Protein AF-A0A6F9XUT4-F1 (afdb_monomer_lite)

Radius of gyration: 24.62 Å; chains: 1; bounding box: 80×34×61 Å

Sequence (141 aa):
MFILSVEWGSVADWVSGVATFISAIVAYMISIRKPKVNLLTGLDYRKNEKYILTITNETYRYVDLIVSDMKNVEIKDFNGIIRLEPISDRLYKVELELDFCGNNKAKVIFFDPISERKIKIRFKRKNNNWVIGEKLVSKFL

Secondary structure (DSSP, 8-state):
-------HHHHHHHHHHHHHHHHHHHHHHHHH-PPP--EEEEEEEETTTEEEEEEEE-SSS-EEEEEEEEESEEETT--SEEEEPPP-SS--EEEEEEEE-SSSEEEEEEEETTTTEEEEEEEEEETTEEEEEEEEEEE--

pLDDT: mean 81.13, std 13.49, range [38.62, 94.0]

Foldseek 3Di:
DDPPPPVVVVVVVVVVVVVVVVVVVVVVVVVPDQDDWDKDWFWDQDPVRWIKIKIWTAAQAKWKWFWDDWDQKDWPPDPGIDIHGYDDVDTDIDITTMDGHDDFKIWIWIAGPRRRKIWIWIWTADPNDIGTDDIDIDHDD

Structure (mmCIF, N/CA/C/O backbone):
data_AF-A0A6F9XUT4-F1
#
_entry.id   AF-A0A6F9XUT4-F1
#
loop_
_atom_site.group_PDB
_atom_site.id
_atom_site.type_symbol
_atom_site.label_atom_id
_atom_site.label_alt_id
_atom_site.label_comp_id
_atom_site.label_asym_id
_atom_site.label_entity_id
_atom_site.label_seq_id
_atom_site.pdbx_PDB_ins_code
_atom_site.Cartn_x
_atom_site.Cartn_y
_atom_site.Cartn_z
_atom_site.occupancy
_atom_site.B_iso_or_equiv
_atom_site.auth_seq_id
_atom_site.auth_comp_id
_atom_site.auth_asym_id
_atom_site.auth_atom_id
_atom_site.pdbx_PDB_model_num
ATOM 1 N N . MET A 1 1 ? 63.469 -0.300 -37.640 1.00 39.09 1 MET A N 1
ATOM 2 C CA . MET A 1 1 ? 62.403 0.484 -36.982 1.00 39.09 1 MET A CA 1
ATOM 3 C C . MET A 1 1 ? 61.094 -0.239 -37.252 1.00 39.09 1 MET A C 1
ATOM 5 O O . MET A 1 1 ? 60.609 -0.179 -38.371 1.00 39.09 1 MET A O 1
ATOM 9 N N . PHE A 1 2 ? 60.601 -1.030 -36.297 1.00 38.62 2 PHE A N 1
ATOM 10 C CA . PHE A 1 2 ? 59.322 -1.726 -36.450 1.00 38.62 2 PHE A CA 1
ATOM 11 C C . PHE A 1 2 ? 58.209 -0.742 -36.100 1.00 38.62 2 PHE A C 1
ATOM 13 O O . PHE A 1 2 ? 58.027 -0.401 -34.934 1.00 38.62 2 PHE A O 1
ATOM 20 N N . ILE A 1 3 ? 57.501 -0.246 -37.113 1.00 48.25 3 ILE A N 1
ATOM 21 C CA . ILE A 1 3 ? 56.205 0.392 -36.896 1.00 48.25 3 ILE A CA 1
ATOM 22 C C . ILE A 1 3 ? 55.257 -0.765 -36.584 1.00 48.25 3 ILE A C 1
ATOM 24 O O . ILE A 1 3 ? 54.888 -1.530 -37.471 1.00 48.25 3 ILE A O 1
ATOM 28 N N . LEU A 1 4 ? 54.945 -0.950 -35.302 1.00 47.19 4 LEU A N 1
ATOM 29 C CA . LEU A 1 4 ? 53.825 -1.780 -34.879 1.00 47.19 4 LEU A CA 1
ATOM 30 C C . LEU A 1 4 ? 52.560 -1.095 -35.398 1.00 47.19 4 LEU A C 1
ATOM 32 O O . LEU A 1 4 ? 52.035 -0.178 -34.768 1.00 47.19 4 LEU A O 1
ATOM 36 N N . SER A 1 5 ? 52.109 -1.508 -36.578 1.00 52.38 5 SER A N 1
ATOM 37 C CA . SER A 1 5 ? 50.778 -1.214 -37.092 1.00 52.38 5 SER A CA 1
ATOM 38 C C . SER A 1 5 ? 49.772 -1.921 -36.191 1.00 52.38 5 SER A C 1
ATOM 40 O O . SER A 1 5 ? 49.306 -3.012 -36.500 1.00 52.38 5 SER A O 1
ATOM 42 N N . VAL A 1 6 ? 49.487 -1.342 -35.024 1.00 57.31 6 VAL A N 1
ATOM 43 C CA . VAL A 1 6 ? 48.314 -1.737 -34.252 1.00 57.31 6 VAL A CA 1
ATOM 44 C C . VAL A 1 6 ? 47.132 -1.442 -35.163 1.00 57.31 6 VAL A C 1
ATOM 46 O O . VAL A 1 6 ? 46.878 -0.283 -35.495 1.00 57.31 6 VAL A O 1
ATOM 49 N N . GLU A 1 7 ? 46.472 -2.491 -35.646 1.00 55.19 7 GLU A N 1
ATOM 50 C CA . GLU A 1 7 ? 45.255 -2.376 -36.435 1.00 55.19 7 GLU A CA 1
ATOM 51 C C . GLU A 1 7 ? 44.194 -1.736 -35.541 1.00 55.19 7 GLU A C 1
ATOM 53 O O . GLU A 1 7 ? 43.494 -2.402 -34.781 1.00 55.19 7 GLU A O 1
ATOM 58 N N . TRP A 1 8 ? 44.103 -0.408 -35.594 1.00 54.44 8 TRP A N 1
ATOM 59 C CA . TRP A 1 8 ? 43.132 0.370 -34.829 1.00 54.44 8 TRP A CA 1
ATOM 60 C C . TRP A 1 8 ? 41.691 -0.098 -35.087 1.00 54.44 8 TRP A C 1
ATOM 62 O O . TRP A 1 8 ? 40.847 0.065 -34.212 1.00 54.44 8 TRP A O 1
ATOM 72 N N . GLY A 1 9 ? 41.431 -0.748 -36.230 1.00 57.22 9 GLY A N 1
ATOM 73 C CA . GLY A 1 9 ? 40.187 -1.472 -36.509 1.00 57.22 9 GLY A CA 1
ATOM 74 C C . GLY A 1 9 ? 39.950 -2.658 -35.567 1.00 57.22 9 GLY A C 1
ATOM 75 O O . GLY A 1 9 ? 38.892 -2.736 -34.959 1.00 57.22 9 GLY A O 1
ATOM 76 N N . SER A 1 10 ? 40.959 -3.505 -35.326 1.00 57.09 10 SER A N 1
ATOM 77 C CA . SER A 1 10 ? 40.859 -4.610 -34.360 1.00 57.09 10 SER A CA 1
ATOM 78 C C . SER A 1 10 ? 40.676 -4.113 -32.923 1.00 57.09 10 SER A C 1
ATOM 80 O O . SER A 1 10 ? 39.966 -4.748 -32.144 1.00 57.09 10 SER A O 1
ATOM 82 N N . VAL A 1 11 ? 41.291 -2.984 -32.552 1.00 61.44 11 VAL A N 1
ATOM 83 C CA . VAL A 1 11 ? 41.084 -2.363 -31.231 1.00 61.44 11 VAL A CA 1
ATOM 84 C C . VAL A 1 11 ? 39.667 -1.792 -31.120 1.00 61.44 11 VAL A C 1
ATOM 86 O O . VAL A 1 11 ? 39.009 -1.980 -30.098 1.00 61.44 11 VAL A O 1
ATOM 89 N N . ALA A 1 12 ? 39.165 -1.144 -32.174 1.00 62.81 12 ALA A N 1
ATOM 90 C CA . ALA A 1 12 ? 37.807 -0.609 -32.221 1.00 62.81 12 ALA A CA 1
ATOM 91 C C . ALA A 1 12 ? 36.738 -1.715 -32.159 1.00 62.81 12 ALA A C 1
ATOM 93 O O . ALA A 1 12 ? 35.758 -1.565 -31.429 1.00 62.81 12 ALA A O 1
ATOM 94 N N . ASP A 1 13 ? 36.951 -2.843 -32.837 1.00 57.06 13 ASP A N 1
ATOM 95 C CA . ASP A 1 13 ? 36.038 -3.990 -32.817 1.00 57.06 13 ASP A CA 1
ATOM 96 C C . ASP A 1 13 ? 35.971 -4.651 -31.434 1.00 57.06 13 ASP A C 1
ATOM 98 O O . ASP A 1 13 ? 34.895 -5.039 -30.975 1.00 57.06 13 ASP A O 1
ATOM 102 N N . TRP A 1 14 ? 37.094 -4.710 -30.712 1.00 63.94 14 TRP A N 1
ATOM 103 C CA . TRP A 1 14 ? 37.122 -5.224 -29.340 1.00 63.94 14 TRP A CA 1
ATOM 104 C C . TRP A 1 14 ? 36.434 -4.270 -28.358 1.00 63.94 14 TRP A C 1
ATOM 106 O O . TRP A 1 14 ? 35.660 -4.713 -27.509 1.00 63.94 14 TRP A O 1
ATOM 116 N N . VAL A 1 15 ? 36.645 -2.956 -28.495 1.00 67.56 15 VAL A N 1
ATOM 117 C CA . VAL A 1 15 ? 35.961 -1.942 -27.672 1.00 67.56 15 VAL A CA 1
ATOM 118 C C . VAL A 1 15 ? 34.452 -1.932 -27.953 1.00 67.56 15 VAL A C 1
ATOM 120 O O . VAL A 1 15 ? 33.655 -1.872 -27.015 1.00 67.56 15 VAL A O 1
ATOM 123 N N . SER A 1 16 ? 34.046 -2.068 -29.218 1.00 69.12 16 SER A N 1
ATOM 124 C CA . SER A 1 16 ? 32.643 -2.161 -29.643 1.00 69.12 16 SER A CA 1
ATOM 125 C C . SER A 1 16 ? 31.966 -3.443 -29.142 1.00 69.12 16 SER A C 1
ATOM 127 O O . SER A 1 16 ? 30.849 -3.400 -28.615 1.00 69.12 16 SER A O 1
ATOM 129 N N . GLY A 1 17 ? 32.661 -4.583 -29.216 1.00 69.69 17 GLY A N 1
ATOM 130 C CA . GLY A 1 17 ? 32.180 -5.864 -28.697 1.00 69.69 17 GLY A CA 1
ATOM 131 C C . GLY A 1 17 ? 31.969 -5.845 -27.180 1.00 69.69 17 GLY A C 1
ATOM 132 O O . GLY A 1 17 ? 30.920 -6.272 -26.696 1.00 69.69 17 GLY A O 1
ATOM 133 N N . VAL A 1 18 ? 32.915 -5.273 -26.425 1.00 77.69 18 VAL A N 1
ATOM 134 C CA . VAL A 1 18 ? 32.798 -5.104 -24.966 1.00 77.69 18 VAL A CA 1
ATOM 135 C C . VAL A 1 18 ? 31.673 -4.133 -24.607 1.00 77.69 18 VAL A C 1
ATOM 137 O O . VAL A 1 18 ? 30.881 -4.430 -23.713 1.00 77.69 18 VAL A O 1
ATOM 140 N N . ALA A 1 19 ? 31.549 -3.007 -25.315 1.00 74.94 19 ALA A N 1
ATOM 141 C CA . ALA A 1 19 ? 30.463 -2.055 -25.093 1.00 74.94 19 ALA A CA 1
ATOM 142 C C . ALA A 1 19 ? 29.091 -2.701 -25.337 1.00 74.94 19 ALA A C 1
ATOM 144 O O . ALA A 1 19 ? 28.209 -2.604 -24.487 1.00 74.94 19 ALA A O 1
ATOM 145 N N . THR A 1 20 ? 28.937 -3.437 -26.439 1.00 80.12 20 THR A N 1
ATOM 146 C CA . THR A 1 20 ? 27.698 -4.152 -26.782 1.00 80.12 20 THR A CA 1
ATOM 147 C C . THR A 1 20 ? 27.357 -5.214 -25.737 1.00 80.12 20 THR A C 1
ATOM 149 O O . THR A 1 20 ? 26.208 -5.316 -25.306 1.00 80.12 20 THR A O 1
ATOM 152 N N . PHE A 1 21 ? 28.353 -5.968 -25.268 1.00 80.62 21 PHE A N 1
ATOM 153 C CA . PHE A 1 21 ? 28.179 -6.966 -24.215 1.00 80.62 21 PHE A CA 1
ATOM 154 C C . PHE A 1 21 ? 27.752 -6.335 -22.880 1.00 80.62 21 PHE A C 1
ATOM 156 O O . PHE A 1 21 ? 26.801 -6.801 -22.251 1.00 80.62 21 PHE A O 1
ATOM 163 N N . ILE A 1 22 ? 28.387 -5.233 -22.469 1.00 83.31 22 ILE A N 1
ATOM 164 C CA . ILE A 1 22 ? 28.005 -4.493 -21.257 1.00 83.31 22 ILE A CA 1
ATOM 165 C C . ILE A 1 22 ? 26.595 -3.917 -21.406 1.00 83.31 22 ILE A C 1
ATOM 167 O O . ILE A 1 22 ? 25.785 -4.055 -20.491 1.00 83.31 22 ILE A O 1
ATOM 171 N N . SER A 1 23 ? 26.262 -3.320 -22.551 1.00 77.94 23 SER A N 1
ATOM 172 C CA . SER A 1 23 ? 24.918 -2.808 -22.829 1.00 77.94 23 SER A CA 1
ATOM 173 C C . SER A 1 23 ? 23.864 -3.912 -22.772 1.00 77.94 23 SER A C 1
ATOM 175 O O . SER A 1 23 ? 22.801 -3.694 -22.194 1.00 77.94 23 SER A O 1
ATOM 177 N N . ALA A 1 24 ? 24.163 -5.107 -23.289 1.00 82.25 24 ALA A N 1
ATOM 178 C CA . ALA A 1 24 ? 23.279 -6.264 -23.195 1.00 82.25 24 ALA A CA 1
ATOM 179 C C . ALA A 1 24 ? 23.089 -6.726 -21.740 1.00 82.25 24 ALA A C 1
ATOM 181 O O . ALA A 1 24 ? 21.958 -6.969 -21.321 1.00 82.25 24 ALA A O 1
ATOM 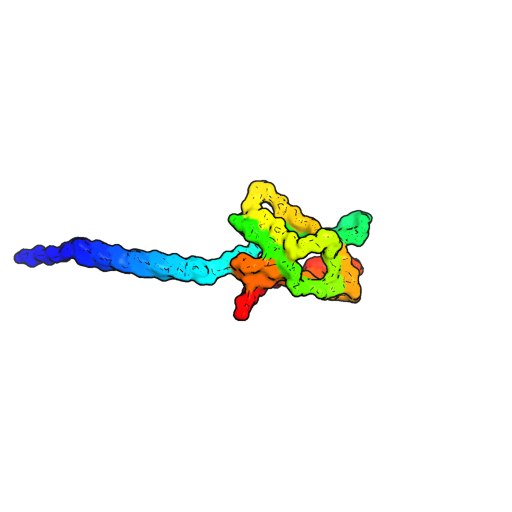182 N N . ILE A 1 25 ? 24.161 -6.773 -20.939 1.00 81.81 25 ILE A N 1
ATOM 183 C CA . ILE A 1 25 ? 24.075 -7.096 -19.505 1.00 81.81 25 ILE A CA 1
ATOM 184 C C . ILE A 1 25 ? 23.246 -6.051 -18.759 1.00 81.81 25 ILE A C 1
ATOM 186 O O . ILE A 1 25 ? 2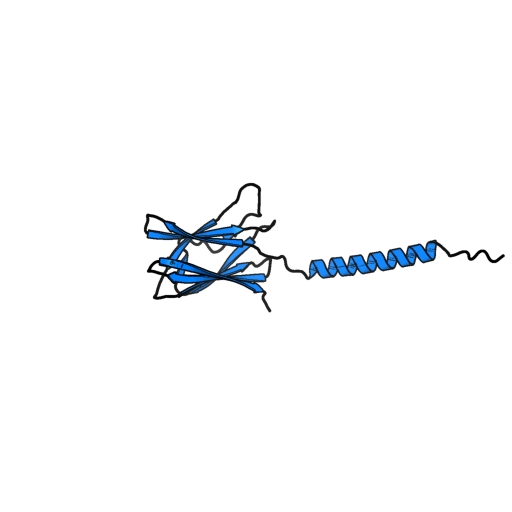2.375 -6.409 -17.970 1.00 81.81 25 ILE A O 1
ATOM 190 N N . VAL A 1 26 ? 23.484 -4.762 -19.001 1.00 79.81 26 VAL A N 1
ATOM 191 C CA . VAL A 1 26 ? 22.742 -3.673 -18.356 1.00 79.81 26 VAL A CA 1
ATOM 192 C C . VAL A 1 26 ? 21.267 -3.725 -18.753 1.00 79.81 26 VAL A C 1
ATOM 194 O O . VAL A 1 26 ? 20.406 -3.642 -17.879 1.00 79.81 26 VAL A O 1
ATOM 197 N N . ALA A 1 27 ? 20.957 -3.940 -20.034 1.00 78.00 27 ALA A N 1
ATOM 198 C CA . ALA A 1 27 ? 19.588 -4.105 -20.514 1.00 78.00 27 ALA A CA 1
ATOM 199 C C . ALA A 1 27 ? 18.896 -5.311 -19.858 1.00 78.00 27 ALA A C 1
ATOM 201 O O . ALA A 1 27 ? 17.770 -5.185 -19.377 1.00 78.00 27 ALA A O 1
ATOM 202 N N . TYR A 1 28 ? 19.593 -6.444 -19.750 1.00 78.19 28 TYR A N 1
ATOM 203 C CA . TYR A 1 28 ? 19.101 -7.650 -19.081 1.00 78.19 28 TYR A CA 1
ATOM 204 C C . TYR A 1 28 ? 18.886 -7.445 -17.571 1.00 78.19 28 TYR A C 1
ATOM 206 O O . TYR A 1 28 ? 17.877 -7.851 -16.993 1.00 78.19 28 TYR A O 1
ATOM 214 N N . MET A 1 29 ? 19.804 -6.749 -16.901 1.00 74.94 29 MET A N 1
ATOM 215 C CA . MET A 1 29 ? 19.649 -6.393 -15.490 1.00 74.94 29 MET A CA 1
ATOM 216 C C . MET A 1 29 ? 18.461 -5.454 -15.267 1.00 74.94 29 MET A C 1
ATOM 218 O O . MET A 1 29 ? 17.745 -5.595 -14.273 1.00 74.94 29 MET A O 1
ATOM 222 N N . ILE A 1 30 ? 18.234 -4.507 -16.179 1.00 75.12 30 ILE A N 1
ATOM 223 C CA . ILE A 1 30 ? 17.081 -3.605 -16.136 1.00 75.12 30 ILE A CA 1
ATOM 224 C C . ILE A 1 30 ? 15.784 -4.385 -16.381 1.00 75.12 30 ILE A C 1
ATOM 226 O O . ILE A 1 30 ? 14.823 -4.166 -15.647 1.00 75.12 30 ILE A O 1
ATOM 230 N N . SER A 1 31 ? 15.757 -5.332 -17.325 1.00 70.00 31 SER A N 1
ATOM 231 C CA . SER A 1 31 ? 14.549 -6.109 -17.637 1.00 70.00 31 SER A CA 1
ATOM 232 C C . SER A 1 31 ? 14.103 -7.018 -16.488 1.00 70.00 31 SER A C 1
ATOM 234 O O . SER A 1 31 ? 12.909 -7.241 -16.307 1.00 70.00 31 SER A O 1
ATOM 236 N N . ILE A 1 32 ? 15.036 -7.514 -15.670 1.00 75.00 32 ILE A N 1
ATOM 237 C CA . ILE A 1 32 ? 14.721 -8.341 -14.491 1.00 75.00 32 ILE A CA 1
ATOM 238 C C . ILE A 1 32 ? 14.351 -7.479 -13.275 1.00 75.00 32 ILE A C 1
ATOM 240 O O . ILE A 1 32 ? 13.647 -7.920 -12.357 1.00 75.00 32 ILE A O 1
ATOM 244 N N . ARG A 1 33 ? 14.816 -6.226 -13.227 1.00 75.94 33 ARG A N 1
ATOM 245 C CA . ARG A 1 33 ? 14.635 -5.366 -12.059 1.00 75.94 33 ARG A CA 1
ATOM 246 C C . ARG A 1 33 ? 13.200 -4.852 -11.972 1.00 75.94 33 ARG A C 1
ATOM 248 O O . ARG A 1 33 ? 12.844 -3.827 -12.541 1.00 75.94 33 ARG A O 1
ATOM 255 N N . LYS A 1 34 ? 12.402 -5.512 -11.130 1.00 76.31 34 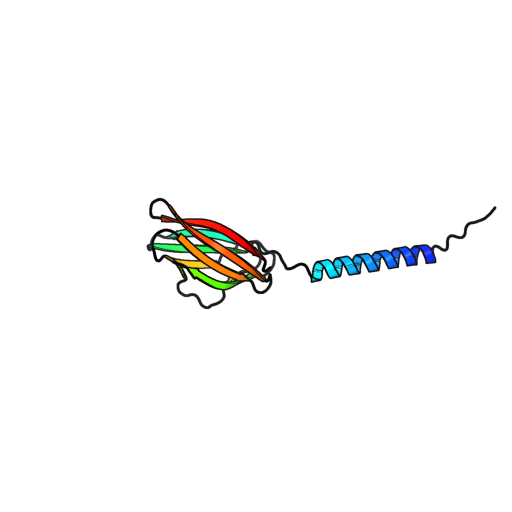LYS A N 1
ATOM 256 C CA . LYS A 1 34 ? 11.054 -5.049 -10.777 1.00 76.31 34 LYS A CA 1
ATOM 257 C C . LYS A 1 34 ? 11.078 -3.611 -10.234 1.00 76.31 34 LYS A C 1
ATOM 259 O O . LYS A 1 34 ? 11.938 -3.285 -9.395 1.00 76.31 34 LYS A O 1
ATOM 264 N N . PRO A 1 35 ? 10.127 -2.757 -10.649 1.00 79.06 35 PRO A N 1
ATOM 265 C CA . PRO A 1 35 ? 10.095 -1.365 -10.234 1.00 79.06 35 PRO A CA 1
ATOM 266 C C . PRO A 1 35 ? 9.912 -1.259 -8.717 1.00 79.06 35 PRO A C 1
ATOM 268 O O . PRO A 1 35 ? 9.174 -2.023 -8.087 1.00 79.06 35 PRO A O 1
ATOM 271 N N . LYS A 1 36 ? 10.609 -0.305 -8.096 1.00 81.75 36 LYS A N 1
ATOM 272 C CA . LYS A 1 36 ? 10.402 -0.004 -6.675 1.00 81.75 36 LYS A CA 1
ATOM 273 C C . LYS A 1 36 ? 9.043 0.687 -6.498 1.00 81.75 36 LYS A C 1
ATOM 275 O O . LYS A 1 36 ? 8.602 1.425 -7.373 1.00 81.75 36 LYS A O 1
ATOM 280 N N . VAL A 1 37 ? 8.402 0.433 -5.360 1.00 84.62 37 VAL A N 1
ATOM 281 C CA . VAL A 1 37 ? 7.210 1.158 -4.901 1.00 84.62 37 VAL A CA 1
ATOM 282 C C . VAL A 1 37 ? 7.592 1.931 -3.658 1.00 84.62 37 VAL A C 1
ATOM 284 O O . VAL A 1 37 ? 8.132 1.340 -2.719 1.00 84.62 37 VAL A O 1
ATOM 287 N N . ASN A 1 38 ? 7.293 3.223 -3.654 1.00 85.25 38 ASN A N 1
ATOM 288 C CA . ASN A 1 38 ? 7.398 4.073 -2.486 1.00 85.25 38 ASN A CA 1
ATOM 289 C C . ASN A 1 38 ? 6.071 4.806 -2.277 1.00 85.25 38 ASN A C 1
ATOM 291 O O . ASN A 1 38 ? 5.526 5.371 -3.219 1.00 85.25 38 ASN A O 1
ATOM 295 N N . LEU A 1 39 ? 5.539 4.737 -1.059 1.00 87.38 39 LEU A N 1
ATOM 296 C CA . LEU A 1 39 ? 4.246 5.335 -0.718 1.00 87.38 39 LEU A CA 1
ATOM 297 C C . LEU A 1 39 ? 4.377 6.050 0.624 1.00 87.38 39 LEU A C 1
ATOM 299 O O . LEU A 1 39 ? 4.995 5.506 1.541 1.00 87.38 39 LEU A O 1
ATOM 303 N N . LEU A 1 40 ? 3.706 7.175 0.796 1.00 87.88 40 LEU A N 1
ATOM 304 C CA . LEU A 1 40 ? 3.450 7.727 2.120 1.00 87.88 40 LEU A CA 1
ATOM 305 C C . LEU A 1 40 ? 2.067 7.301 2.580 1.00 87.88 40 LEU A C 1
ATOM 307 O O . LEU A 1 40 ? 1.130 7.224 1.788 1.00 87.88 40 LEU A O 1
ATOM 311 N N . THR A 1 41 ? 1.953 6.986 3.864 1.00 89.94 41 THR A N 1
ATOM 312 C CA . THR A 1 41 ? 0.692 6.560 4.473 1.00 89.94 41 THR A CA 1
ATOM 313 C C . THR A 1 41 ? 0.485 7.314 5.773 1.00 89.94 41 THR A C 1
ATOM 315 O O . THR A 1 41 ? 1.356 7.265 6.641 1.00 89.94 41 THR A O 1
ATOM 318 N N . GLY A 1 42 ? -0.663 7.966 5.917 1.00 89.19 42 GLY A N 1
ATOM 319 C CA . GLY A 1 42 ? -1.086 8.652 7.136 1.00 89.19 42 GLY A CA 1
ATOM 320 C C . GLY A 1 42 ? -2.437 8.126 7.600 1.00 89.19 42 GLY A C 1
ATOM 321 O O . GLY A 1 42 ? -3.242 7.706 6.775 1.00 89.19 42 GLY A O 1
ATOM 322 N N . LEU A 1 43 ? -2.686 8.126 8.906 1.00 92.12 43 LEU A N 1
ATOM 323 C CA . LEU A 1 43 ? -3.998 7.818 9.469 1.00 92.12 43 LEU A CA 1
ATOM 324 C C . LEU A 1 43 ? -4.431 9.005 10.309 1.00 92.12 43 LEU A C 1
ATOM 326 O O . LEU A 1 43 ? -3.692 9.412 11.204 1.00 92.12 43 LEU A O 1
ATOM 330 N N . ASP A 1 44 ? -5.615 9.518 10.016 1.00 90.00 44 ASP A N 1
ATOM 331 C CA . ASP A 1 44 ? -6.196 10.651 10.719 1.00 90.00 44 ASP A CA 1
ATOM 332 C C . ASP A 1 44 ? -7.599 10.302 11.222 1.00 90.00 44 ASP A C 1
ATOM 334 O O . ASP A 1 44 ? -8.306 9.503 10.603 1.00 90.00 44 ASP A O 1
ATOM 338 N N . TYR A 1 45 ? -8.003 10.882 12.348 1.00 86.94 45 TYR A N 1
ATOM 339 C CA . TYR A 1 45 ? -9.337 10.702 12.918 1.00 86.94 45 TYR A CA 1
ATOM 340 C C . TYR A 1 45 ? -10.127 11.994 12.738 1.00 86.94 45 TYR A C 1
ATOM 342 O O . TYR A 1 45 ? -9.849 13.007 13.383 1.00 86.94 45 TYR A O 1
ATOM 350 N N . ARG A 1 46 ? -11.103 11.982 11.827 1.00 86.50 46 ARG A N 1
ATOM 351 C CA . ARG A 1 46 ? -11.900 13.173 11.508 1.00 86.50 46 ARG A CA 1
ATOM 352 C C . ARG A 1 46 ? -13.077 13.323 12.469 1.00 86.50 46 ARG A C 1
ATOM 354 O O . ARG A 1 46 ? -13.588 12.341 12.996 1.00 86.50 46 ARG A O 1
ATOM 361 N N . LYS A 1 47 ? -13.559 14.566 12.626 1.00 66.44 47 LYS A N 1
ATOM 362 C CA . LYS A 1 47 ? -14.655 14.968 13.540 1.00 66.44 47 LYS A CA 1
ATOM 363 C C . LYS A 1 47 ? -15.961 14.163 13.408 1.00 66.44 47 LYS A C 1
ATOM 365 O O . LYS A 1 47 ? -16.752 14.186 14.338 1.00 66.44 47 LYS A O 1
ATOM 370 N N . ASN A 1 48 ? -16.162 13.432 12.314 1.00 71.88 48 ASN A N 1
ATOM 371 C CA . ASN A 1 48 ? -17.329 12.568 12.092 1.00 71.88 48 ASN A CA 1
ATOM 372 C C . ASN A 1 48 ? -17.111 11.127 12.590 1.00 71.88 48 ASN A C 1
ATOM 374 O O . ASN A 1 48 ? -17.703 10.204 12.046 1.00 71.88 48 ASN A O 1
ATOM 378 N N . GLU A 1 49 ? -16.206 10.930 13.550 1.00 77.75 49 GLU A N 1
ATOM 379 C CA . GLU A 1 49 ? -15.833 9.625 14.119 1.00 77.75 49 GLU A CA 1
ATOM 380 C C . GLU A 1 49 ? -15.268 8.608 13.117 1.00 77.75 49 GLU A C 1
ATOM 382 O O . GLU A 1 49 ? -15.282 7.397 13.331 1.00 77.75 49 GLU A O 1
ATOM 387 N N . LYS A 1 50 ? -14.721 9.110 12.009 1.00 85.81 50 LYS A N 1
ATOM 388 C CA . LYS A 1 50 ? -14.214 8.294 10.906 1.00 85.81 50 LYS A CA 1
ATOM 389 C C . LYS A 1 50 ? -12.698 8.311 10.882 1.00 85.81 50 LYS A C 1
ATOM 391 O O . LYS A 1 50 ? -12.078 9.380 10.898 1.00 85.81 50 LYS A O 1
ATOM 396 N N . TYR A 1 51 ? -12.106 7.127 10.783 1.00 91.25 51 TYR A N 1
ATOM 397 C CA . TYR A 1 51 ? -10.683 6.987 10.518 1.00 91.25 51 TYR A CA 1
ATOM 398 C C . TYR A 1 51 ? -10.432 7.074 9.017 1.00 91.25 51 TYR A C 1
ATOM 400 O O . TYR A 1 51 ? -10.997 6.309 8.243 1.00 91.25 51 TYR A O 1
ATOM 408 N N . ILE A 1 52 ? -9.569 7.996 8.606 1.00 92.50 52 ILE A N 1
ATOM 409 C CA . ILE A 1 52 ? -9.199 8.199 7.209 1.00 92.50 52 ILE A CA 1
ATOM 410 C C . ILE A 1 52 ? -7.746 7.786 7.016 1.00 92.50 52 ILE A C 1
ATOM 412 O O . ILE A 1 52 ? -6.827 8.401 7.562 1.00 92.50 52 ILE A O 1
ATOM 416 N N . LEU A 1 53 ? -7.534 6.748 6.213 1.00 92.88 53 LEU A N 1
ATOM 417 C CA . LEU A 1 53 ? -6.221 6.371 5.716 1.00 92.88 53 LEU A CA 1
ATOM 418 C C . LEU A 1 53 ? -5.919 7.180 4.457 1.00 92.88 53 LEU A C 1
ATOM 420 O O . LEU A 1 53 ? -6.588 7.049 3.439 1.00 92.88 53 LEU A O 1
ATOM 424 N N . THR A 1 54 ? -4.880 7.998 4.524 1.00 91.75 54 THR A N 1
ATOM 425 C CA . THR A 1 54 ? -4.341 8.717 3.372 1.00 91.75 54 THR A CA 1
ATOM 426 C C . THR A 1 54 ? -3.187 7.922 2.785 1.00 91.75 54 THR A C 1
ATOM 428 O O . THR A 1 54 ? -2.275 7.539 3.521 1.00 91.75 54 THR A O 1
ATOM 431 N N . ILE A 1 55 ? -3.206 7.690 1.475 1.00 91.38 55 ILE A N 1
ATOM 432 C CA . ILE A 1 55 ? -2.119 7.043 0.739 1.00 91.38 55 ILE A CA 1
ATOM 433 C C . ILE A 1 55 ? -1.675 7.971 -0.389 1.00 91.38 55 ILE A C 1
ATOM 435 O O . ILE A 1 55 ? -2.483 8.398 -1.212 1.00 91.38 55 ILE A O 1
ATOM 439 N N . THR A 1 56 ? -0.376 8.242 -0.439 1.00 90.19 56 THR A N 1
ATOM 440 C CA . THR A 1 56 ? 0.260 9.066 -1.468 1.00 90.19 56 THR A CA 1
ATOM 441 C C . THR A 1 56 ? 1.339 8.251 -2.155 1.00 90.19 56 THR A C 1
ATOM 443 O O . THR A 1 56 ? 2.095 7.532 -1.499 1.00 90.19 56 THR A O 1
ATOM 446 N N . ASN A 1 57 ? 1.425 8.359 -3.474 1.00 90.31 57 ASN A N 1
ATOM 447 C CA . ASN A 1 57 ? 2.464 7.707 -4.253 1.00 90.31 57 ASN A CA 1
ATOM 448 C C . ASN A 1 57 ? 3.664 8.638 -4.448 1.00 90.31 57 ASN A C 1
ATOM 450 O O . ASN A 1 57 ? 3.524 9.749 -4.943 1.00 90.31 57 ASN A O 1
ATOM 454 N N . GLU A 1 58 ? 4.849 8.159 -4.072 1.00 88.25 58 GLU A N 1
ATOM 455 C CA . GLU A 1 58 ? 6.117 8.885 -4.231 1.00 88.25 58 GLU A CA 1
ATOM 456 C C . GLU A 1 58 ? 6.956 8.340 -5.395 1.00 88.25 58 GLU A C 1
ATOM 458 O O . GLU A 1 58 ? 8.168 8.538 -5.460 1.00 88.25 58 GLU A O 1
ATOM 463 N N . THR A 1 59 ? 6.344 7.576 -6.298 1.00 86.88 59 THR A N 1
ATOM 464 C CA . THR A 1 59 ? 7.023 7.045 -7.482 1.00 86.88 59 THR A CA 1
ATOM 465 C C . THR A 1 59 ? 6.630 7.810 -8.735 1.00 86.88 59 THR A C 1
ATOM 467 O O . THR A 1 59 ? 5.506 8.279 -8.859 1.00 86.88 59 THR A O 1
ATOM 470 N N . TYR A 1 60 ? 7.532 7.872 -9.713 1.00 87.06 60 TYR A N 1
ATOM 471 C CA . TYR A 1 60 ? 7.294 8.492 -11.026 1.00 87.06 60 TYR A CA 1
ATOM 472 C C . TYR A 1 60 ? 6.433 7.635 -11.972 1.00 87.06 60 TYR A C 1
ATOM 474 O O . TYR A 1 60 ? 6.505 7.778 -13.189 1.00 87.06 60 TYR A O 1
ATOM 482 N N . ARG A 1 61 ? 5.645 6.698 -11.437 1.00 87.81 61 ARG A N 1
ATOM 483 C CA . ARG A 1 61 ? 4.731 5.851 -12.211 1.00 87.81 61 ARG A CA 1
ATOM 484 C C . ARG A 1 61 ? 3.410 5.682 -11.479 1.00 87.81 61 ARG A C 1
ATOM 486 O O . ARG A 1 61 ? 3.356 5.851 -10.265 1.00 87.81 61 ARG A O 1
ATOM 493 N N . TYR A 1 62 ? 2.384 5.248 -12.200 1.00 89.62 62 TYR A N 1
ATOM 494 C CA . TYR A 1 62 ? 1.148 4.787 -11.579 1.00 89.62 62 TYR A CA 1
ATOM 495 C C . TYR A 1 62 ? 1.397 3.561 -10.693 1.00 89.62 62 TYR A C 1
ATOM 497 O O . TYR A 1 62 ? 2.203 2.678 -11.025 1.00 89.62 62 TYR A O 1
ATOM 505 N N . VAL A 1 63 ? 0.690 3.514 -9.566 1.00 91.00 63 VAL A N 1
ATOM 506 C CA . VAL A 1 63 ? 0.652 2.361 -8.663 1.00 91.00 63 VAL A CA 1
ATOM 507 C C . VAL A 1 63 ? -0.801 1.957 -8.475 1.00 91.00 63 VAL A C 1
ATOM 509 O O . VAL A 1 63 ? -1.585 2.719 -7.917 1.00 91.00 63 VAL A O 1
ATOM 512 N N . ASP A 1 64 ? -1.137 0.749 -8.913 1.00 92.31 64 ASP A N 1
ATOM 513 C CA . ASP A 1 64 ? -2.454 0.164 -8.693 1.00 92.31 64 ASP A CA 1
ATOM 514 C C . ASP A 1 64 ? -2.391 -0.693 -7.425 1.00 92.31 64 ASP A C 1
ATOM 516 O O . ASP A 1 64 ? -1.597 -1.624 -7.330 1.00 92.31 64 ASP A O 1
ATOM 520 N N . LEU A 1 65 ? -3.191 -0.355 -6.419 1.00 92.94 65 LEU A N 1
ATOM 521 C CA . LEU A 1 65 ? -3.285 -1.083 -5.161 1.00 92.94 65 LEU A CA 1
ATOM 522 C C . LEU A 1 65 ? -4.568 -1.904 -5.138 1.00 92.94 65 LEU A C 1
ATOM 524 O O . LEU A 1 65 ? -5.674 -1.363 -5.094 1.00 92.94 65 LEU A O 1
ATOM 528 N N . ILE A 1 66 ? -4.398 -3.221 -5.116 1.00 93.38 66 ILE A N 1
ATOM 529 C CA . ILE A 1 66 ? -5.482 -4.194 -4.981 1.00 93.38 66 ILE A CA 1
ATOM 530 C C . ILE A 1 66 ? -5.481 -4.701 -3.544 1.00 93.38 66 ILE A C 1
ATOM 532 O O . ILE A 1 66 ? -4.433 -5.088 -3.024 1.00 93.38 66 ILE A O 1
ATOM 536 N N . VAL A 1 67 ? -6.631 -4.709 -2.875 1.00 93.62 67 VAL A N 1
ATOM 537 C CA . VAL A 1 67 ? -6.723 -5.267 -1.519 1.00 93.62 67 VAL A CA 1
ATOM 538 C C . VAL A 1 67 ? -6.564 -6.784 -1.598 1.00 93.62 67 VAL A C 1
ATOM 540 O O . VAL A 1 67 ? -7.355 -7.472 -2.231 1.00 93.62 67 VAL A O 1
ATOM 543 N N . SER A 1 68 ? -5.521 -7.305 -0.955 1.00 92.38 68 SER A N 1
ATOM 544 C CA . SER A 1 68 ? -5.209 -8.737 -0.925 1.00 92.38 68 SER A CA 1
ATOM 545 C C . SER A 1 68 ? -5.707 -9.422 0.345 1.00 92.38 68 SER A C 1
ATOM 547 O O . SER A 1 68 ? -6.000 -10.611 0.297 1.00 92.38 68 SER A O 1
ATOM 549 N N . ASP A 1 69 ? -5.716 -8.725 1.483 1.00 92.56 69 ASP A N 1
ATOM 550 C CA . ASP A 1 69 ? -6.143 -9.267 2.779 1.00 92.56 69 ASP A CA 1
ATOM 551 C C . ASP A 1 69 ? -6.456 -8.118 3.752 1.00 92.56 69 ASP A C 1
ATOM 553 O O . ASP A 1 69 ? -5.765 -7.092 3.763 1.00 92.56 69 ASP A O 1
ATOM 557 N N . MET A 1 70 ? -7.461 -8.313 4.603 1.00 93.25 70 MET A N 1
ATOM 558 C CA . MET A 1 70 ? -7.865 -7.386 5.659 1.00 93.25 70 MET A CA 1
ATOM 559 C C . MET A 1 70 ? -8.117 -8.162 6.949 1.00 93.25 70 MET A C 1
ATOM 561 O O . MET A 1 70 ? -8.730 -9.225 6.952 1.00 93.25 70 MET A O 1
ATOM 565 N N . LYS A 1 71 ? -7.639 -7.633 8.076 1.00 93.75 71 LYS A N 1
ATOM 566 C CA . LYS A 1 71 ? -7.906 -8.217 9.395 1.00 93.75 71 LYS A CA 1
ATOM 567 C C . LYS A 1 71 ? -8.245 -7.121 10.382 1.00 93.75 71 LYS A C 1
ATOM 569 O O . LYS A 1 71 ? -7.397 -6.255 10.613 1.00 93.75 71 LYS A O 1
ATOM 574 N N . ASN A 1 72 ? -9.405 -7.243 11.031 1.00 92.81 72 ASN A N 1
ATOM 575 C CA . ASN A 1 72 ? -9.878 -6.317 12.068 1.00 92.81 72 ASN A CA 1
ATOM 576 C C . ASN A 1 72 ? -10.033 -4.867 11.565 1.00 92.81 72 ASN A C 1
ATOM 578 O O . ASN A 1 72 ? -9.905 -3.913 12.329 1.00 92.81 72 ASN A O 1
ATOM 582 N N . VAL A 1 73 ? -10.234 -4.705 10.259 1.00 92.75 73 VAL A N 1
ATOM 583 C CA . VAL A 1 73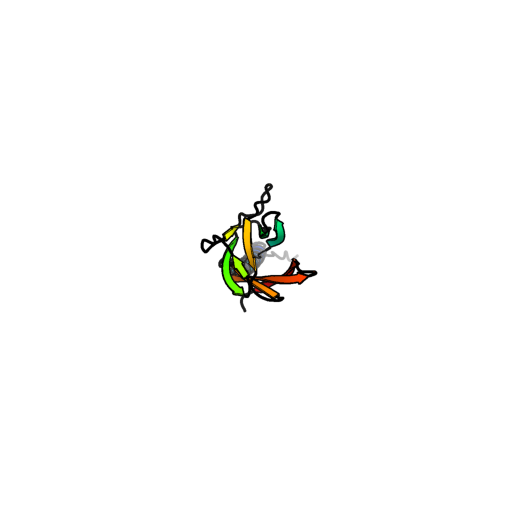 ? -10.431 -3.426 9.580 1.00 92.75 73 VAL A CA 1
ATOM 584 C C . VAL A 1 73 ? -11.179 -3.678 8.279 1.00 92.75 73 VAL A C 1
ATOM 586 O O . VAL A 1 73 ? -10.940 -4.696 7.629 1.00 92.75 73 VAL A O 1
ATOM 589 N N . GLU A 1 74 ? -12.041 -2.750 7.912 1.00 92.19 74 GLU A N 1
ATOM 590 C CA . GLU A 1 74 ? -12.802 -2.732 6.672 1.00 92.19 74 GLU A CA 1
ATOM 591 C C . GLU A 1 74 ? -12.623 -1.368 5.997 1.00 92.19 74 GLU A C 1
ATOM 593 O O . GLU A 1 74 ? -12.465 -0.354 6.677 1.00 92.19 74 GLU A O 1
ATOM 598 N N . ILE A 1 75 ? -12.594 -1.342 4.664 1.00 92.69 75 ILE A N 1
ATOM 599 C CA . ILE A 1 75 ? -12.522 -0.101 3.885 1.00 92.69 75 ILE A CA 1
ATOM 600 C C . ILE A 1 75 ? -13.922 0.185 3.350 1.00 92.69 75 ILE A C 1
ATOM 602 O O . ILE A 1 75 ? -14.455 -0.628 2.595 1.00 92.69 75 ILE A O 1
ATOM 606 N N . LYS A 1 76 ? -14.509 1.326 3.719 1.00 90.62 76 LYS A N 1
ATOM 607 C CA . LYS A 1 76 ? -15.839 1.712 3.225 1.00 90.62 76 LYS A CA 1
ATOM 608 C C . LYS A 1 76 ? -15.772 2.188 1.778 1.00 90.62 76 LYS A C 1
ATOM 610 O O . LYS A 1 76 ? -14.768 2.761 1.356 1.00 90.62 76 LYS A O 1
ATOM 615 N N . ASP A 1 77 ? -16.848 1.927 1.037 1.00 81.19 77 ASP A N 1
ATOM 616 C CA . ASP A 1 77 ? -17.041 2.355 -0.356 1.00 81.19 77 ASP A CA 1
ATOM 617 C C . ASP A 1 77 ? -15.894 1.940 -1.303 1.00 81.19 77 ASP A C 1
ATOM 619 O O . ASP A 1 77 ? -15.535 2.643 -2.251 1.00 81.19 77 ASP A O 1
ATOM 623 N N . PHE A 1 78 ? -15.281 0.781 -1.040 1.00 83.31 78 PHE A N 1
ATOM 624 C CA . PHE A 1 78 ? -14.138 0.294 -1.805 1.00 83.31 78 PHE A CA 1
ATOM 625 C C . PHE A 1 78 ? -14.556 -0.469 -3.071 1.00 83.31 78 PHE A C 1
ATOM 627 O O . PHE A 1 78 ? -15.073 -1.582 -3.005 1.00 83.31 78 PHE A O 1
ATOM 634 N N . ASN A 1 79 ? -14.217 0.087 -4.238 1.00 76.62 79 ASN A N 1
ATOM 635 C CA . ASN A 1 79 ? -14.551 -0.469 -5.560 1.00 76.62 79 ASN A CA 1
ATOM 636 C C . ASN A 1 79 ? -13.496 -1.442 -6.139 1.00 76.62 79 ASN A C 1
ATOM 638 O O . ASN A 1 79 ? -13.430 -1.647 -7.349 1.00 76.62 79 ASN A O 1
ATOM 642 N N . GLY A 1 80 ? -12.644 -2.044 -5.305 1.00 78.62 80 GLY A N 1
ATOM 643 C CA . GLY A 1 80 ? -11.749 -3.140 -5.710 1.00 78.62 80 GLY A CA 1
ATOM 644 C C . GLY A 1 80 ? -10.320 -2.747 -6.110 1.00 78.62 80 GLY A C 1
ATOM 645 O O . GLY A 1 80 ? -9.393 -3.506 -5.821 1.00 78.62 80 GLY A O 1
ATOM 646 N N . ILE A 1 81 ? -10.097 -1.571 -6.713 1.00 89.38 81 ILE A N 1
ATOM 647 C CA . ILE A 1 81 ? -8.754 -1.095 -7.105 1.00 89.38 81 ILE A CA 1
ATOM 648 C C . ILE A 1 81 ? -8.586 0.383 -6.749 1.00 89.38 81 ILE A C 1
ATOM 650 O O . ILE A 1 81 ? -9.429 1.210 -7.089 1.00 89.38 81 ILE A O 1
ATOM 654 N N . ILE A 1 82 ? -7.464 0.727 -6.114 1.00 90.88 82 ILE A N 1
ATOM 655 C CA . ILE A 1 82 ? -7.033 2.114 -5.909 1.00 90.88 82 ILE A CA 1
ATOM 656 C C . ILE A 1 82 ? -5.886 2.416 -6.863 1.00 90.88 82 ILE A C 1
ATOM 658 O O . ILE A 1 82 ? -4.789 1.888 -6.696 1.00 90.88 82 ILE A O 1
ATOM 662 N N . ARG A 1 83 ? -6.115 3.300 -7.830 1.00 91.06 83 ARG A N 1
ATOM 663 C CA . ARG A 1 83 ? -5.051 3.817 -8.691 1.00 91.06 83 ARG A CA 1
ATOM 664 C C . ARG A 1 83 ? -4.463 5.080 -8.081 1.00 91.06 83 ARG A C 1
ATOM 666 O O . ARG A 1 83 ? -5.174 6.058 -7.872 1.00 91.06 83 ARG A O 1
ATOM 673 N N . LEU A 1 84 ? -3.163 5.059 -7.812 1.00 90.75 84 LEU A N 1
ATOM 674 C CA . LEU A 1 84 ? -2.412 6.221 -7.359 1.00 90.75 84 LEU A CA 1
ATOM 675 C C . LEU A 1 84 ? -1.642 6.826 -8.529 1.00 90.75 84 LEU A C 1
ATOM 677 O O . LEU A 1 84 ? -0.887 6.129 -9.214 1.00 90.75 84 LEU A O 1
ATOM 681 N N . GLU A 1 85 ? -1.817 8.127 -8.732 1.00 89.69 85 GLU A N 1
ATOM 682 C CA . GLU A 1 85 ? -1.089 8.883 -9.748 1.00 89.69 85 GLU A CA 1
ATOM 683 C C . GLU A 1 85 ? 0.409 8.968 -9.423 1.00 89.69 85 GLU A C 1
ATOM 685 O O . GLU A 1 85 ? 0.786 8.882 -8.250 1.00 89.69 85 GLU A O 1
ATOM 690 N N . PRO A 1 86 ? 1.287 9.083 -10.435 1.00 87.62 86 PRO A N 1
ATOM 691 C CA . PRO A 1 86 ? 2.704 9.341 -10.211 1.00 87.62 86 PRO A CA 1
ATOM 692 C C . PRO A 1 86 ? 2.925 10.641 -9.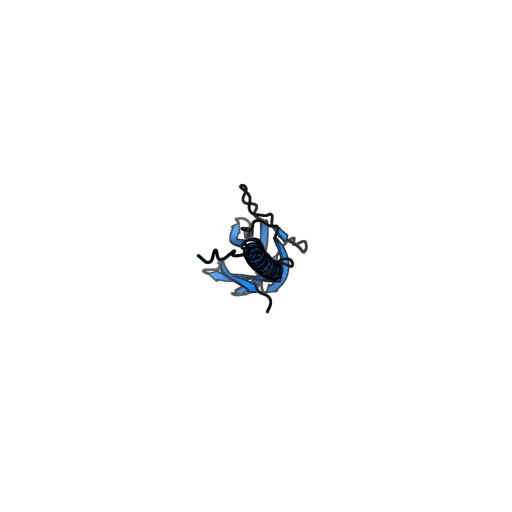432 1.00 87.62 86 PRO A C 1
ATOM 694 O O . PRO A 1 86 ? 2.107 11.560 -9.475 1.00 87.62 86 PRO A O 1
ATOM 697 N N . ILE A 1 87 ? 4.070 10.733 -8.755 1.00 85.38 87 ILE A N 1
ATOM 698 C CA . ILE A 1 87 ? 4.487 11.968 -8.098 1.00 85.38 87 ILE A CA 1
ATOM 699 C C . ILE A 1 87 ? 4.546 13.107 -9.127 1.00 85.38 87 ILE A C 1
ATOM 701 O O . ILE A 1 87 ? 5.161 12.982 -10.187 1.00 85.38 87 ILE A O 1
ATOM 705 N N . SER A 1 88 ? 3.874 14.208 -8.805 1.00 78.12 88 SER A N 1
ATOM 706 C CA . SER A 1 88 ? 3.838 15.435 -9.598 1.00 78.12 88 SER A CA 1
ATOM 707 C C . SER A 1 88 ? 4.001 16.637 -8.667 1.00 78.12 88 SER A C 1
ATOM 709 O O . SER A 1 88 ? 3.941 16.479 -7.445 1.00 78.12 88 SER A O 1
ATOM 711 N N . ASP A 1 89 ? 4.134 17.842 -9.224 1.00 66.25 89 ASP A N 1
ATOM 712 C CA . ASP A 1 89 ? 4.159 19.089 -8.439 1.00 66.25 89 ASP A CA 1
ATOM 713 C C . ASP A 1 89 ? 2.895 19.270 -7.575 1.00 66.25 89 ASP A C 1
ATOM 715 O O . ASP A 1 89 ? 2.889 20.022 -6.600 1.00 66.25 89 ASP A O 1
ATOM 719 N N . ARG A 1 90 ? 1.817 18.543 -7.896 1.00 65.31 90 ARG A N 1
ATOM 720 C CA . ARG A 1 90 ? 0.634 18.382 -7.050 1.00 65.31 90 ARG A CA 1
ATOM 721 C C . ARG A 1 90 ? 0.678 17.008 -6.377 1.00 65.31 90 ARG A C 1
ATOM 723 O O . ARG A 1 90 ? 0.645 15.970 -7.039 1.00 65.31 90 ARG A O 1
ATOM 730 N N . LEU A 1 91 ? 0.726 16.998 -5.045 1.00 65.88 91 LEU A N 1
ATOM 731 C CA . LEU A 1 91 ? 0.620 15.778 -4.240 1.00 65.88 91 LEU A CA 1
ATOM 732 C C . LEU A 1 91 ? -0.811 15.232 -4.321 1.00 65.88 91 LEU A C 1
ATOM 734 O O . LEU A 1 91 ? -1.680 15.613 -3.535 1.00 65.88 91 LEU A O 1
ATOM 738 N N . TYR A 1 92 ? -1.053 14.330 -5.270 1.00 75.31 92 TYR A N 1
ATOM 739 C CA . TYR A 1 92 ? -2.294 13.568 -5.321 1.00 75.31 92 TYR A CA 1
ATOM 740 C C . TYR A 1 92 ? -2.298 12.512 -4.219 1.00 75.31 92 TYR A C 1
ATOM 742 O O . TYR A 1 92 ? -1.406 11.666 -4.119 1.00 75.31 92 TYR A O 1
ATOM 750 N N . LYS A 1 93 ? -3.323 12.584 -3.373 1.00 84.94 93 LYS A N 1
ATOM 751 C CA . LYS A 1 93 ? -3.560 11.647 -2.279 1.00 84.94 93 LYS A CA 1
ATOM 752 C C . LYS A 1 93 ? -4.904 10.968 -2.475 1.00 84.94 93 LYS A C 1
ATOM 754 O O . LYS A 1 93 ? -5.873 11.613 -2.869 1.00 84.94 93 LYS A O 1
ATOM 759 N N . VAL A 1 94 ? -4.957 9.683 -2.156 1.00 89.81 94 VAL A N 1
ATOM 760 C CA . VAL A 1 94 ? -6.217 8.954 -2.024 1.00 89.81 94 VAL A CA 1
ATOM 761 C C . VAL A 1 94 ? -6.546 8.833 -0.547 1.00 89.81 94 VAL A C 1
ATOM 763 O O . VAL A 1 94 ? -5.679 8.522 0.271 1.00 89.81 94 VAL A O 1
ATOM 766 N N . GLU A 1 95 ? -7.801 9.100 -0.216 1.00 91.19 95 GLU A N 1
ATOM 767 C CA . GLU A 1 95 ? -8.340 8.982 1.131 1.00 91.19 95 GLU A CA 1
ATOM 768 C C . GLU A 1 95 ? -9.301 7.797 1.169 1.00 91.19 95 GLU A C 1
ATOM 770 O O . GLU A 1 95 ? -10.207 7.696 0.347 1.00 91.19 95 GLU A O 1
ATOM 775 N N . LEU A 1 96 ? -9.072 6.890 2.112 1.00 91.50 96 LEU A N 1
ATOM 776 C CA . LEU A 1 96 ? -9.867 5.689 2.322 1.00 91.50 96 LEU A CA 1
ATOM 777 C C . LEU A 1 96 ? -10.466 5.746 3.717 1.00 91.50 96 LEU A C 1
ATOM 779 O O . LEU A 1 96 ? -9.739 5.892 4.701 1.00 91.50 96 LEU A O 1
ATOM 783 N N . GLU A 1 97 ? -11.782 5.619 3.805 1.00 93.31 97 GLU A N 1
ATOM 784 C CA . GLU A 1 97 ? -12.461 5.510 5.088 1.00 93.31 97 GLU A CA 1
ATOM 785 C C . GLU A 1 97 ? -12.300 4.093 5.638 1.00 93.31 97 GLU A C 1
ATOM 787 O O . GLU A 1 97 ? -12.589 3.110 4.956 1.00 93.31 97 GLU A O 1
ATOM 792 N N . LEU A 1 98 ? -11.807 3.998 6.870 1.00 92.75 98 LEU A N 1
ATOM 793 C CA . LEU A 1 98 ? -11.579 2.747 7.573 1.00 92.75 98 LEU A CA 1
ATOM 794 C C . LEU A 1 98 ? -12.574 2.588 8.718 1.00 92.75 98 LEU A C 1
ATOM 796 O O . LEU A 1 98 ? -12.721 3.484 9.551 1.00 92.75 98 LEU A O 1
ATOM 800 N N . ASP A 1 99 ? -13.169 1.405 8.801 1.00 92.19 99 ASP A N 1
ATOM 801 C CA . ASP A 1 99 ? -13.876 0.929 9.983 1.00 92.19 99 ASP A CA 1
ATOM 802 C C . ASP A 1 99 ? -13.002 -0.097 10.705 1.00 92.19 99 ASP A C 1
ATOM 804 O O . ASP A 1 99 ? -12.495 -1.030 10.086 1.00 92.19 99 ASP A O 1
ATOM 808 N N . PHE A 1 100 ? -12.766 0.079 12.002 1.00 91.06 100 PHE A N 1
ATOM 809 C CA . PHE A 1 100 ? -11.911 -0.826 12.771 1.00 91.06 100 PHE A CA 1
ATOM 810 C C . PHE A 1 100 ? -12.760 -1.735 13.648 1.00 91.06 100 PHE A C 1
ATOM 812 O O . PHE A 1 100 ? -13.513 -1.267 14.498 1.00 91.06 100 PHE A O 1
ATOM 819 N N . CYS A 1 101 ? -12.555 -3.045 13.524 1.00 85.25 101 CYS A N 1
ATOM 820 C CA . CYS A 1 101 ? -13.306 -4.042 14.282 1.00 85.25 101 CYS A CA 1
ATOM 821 C C . CYS A 1 101 ? -12.368 -4.828 15.207 1.00 85.25 101 CYS A C 1
ATOM 823 O O . CYS A 1 101 ? -11.342 -5.343 14.772 1.00 85.25 101 CYS A O 1
ATOM 825 N N . GLY A 1 102 ? -12.714 -4.983 16.486 1.00 78.38 102 GLY A N 1
ATOM 826 C CA . GLY A 1 102 ? -11.940 -5.788 17.440 1.00 78.38 102 GLY A CA 1
ATOM 827 C C . GLY A 1 102 ? -10.885 -5.016 18.244 1.00 78.38 102 GLY A C 1
ATOM 828 O O . GLY A 1 102 ? -10.831 -3.789 18.251 1.00 78.38 102 GLY A O 1
ATOM 829 N N . ASN A 1 103 ? -10.068 -5.754 19.009 1.00 73.44 103 ASN A N 1
ATOM 830 C CA . ASN A 1 103 ? -9.625 -5.208 20.298 1.00 73.44 103 ASN A CA 1
ATOM 831 C C . ASN A 1 103 ? -8.333 -4.374 20.278 1.00 73.44 103 ASN A C 1
ATOM 833 O O . ASN A 1 103 ? -8.309 -3.355 20.956 1.00 73.44 103 ASN A O 1
ATOM 837 N N . ASN A 1 104 ? -7.274 -4.742 19.537 1.00 88.25 104 ASN A N 1
ATOM 838 C CA . ASN A 1 104 ? -5.958 -4.078 19.714 1.00 88.25 104 ASN A CA 1
ATOM 839 C C . ASN A 1 104 ? -5.061 -3.935 18.470 1.00 88.25 104 ASN A C 1
ATOM 841 O O . ASN A 1 104 ? -4.144 -3.108 18.467 1.00 88.25 104 ASN A O 1
ATOM 845 N N . LYS A 1 105 ? -5.256 -4.759 17.434 1.00 92.19 105 LYS A N 1
ATOM 846 C CA . LYS A 1 105 ? -4.413 -4.781 16.227 1.00 92.19 105 LYS A CA 1
ATOM 847 C C . LYS A 1 105 ? -5.275 -5.004 14.994 1.00 92.19 105 LYS A C 1
ATOM 849 O O . LYS A 1 105 ? -6.140 -5.880 15.019 1.00 92.19 105 LYS A O 1
ATOM 854 N N . ALA A 1 106 ? -4.953 -4.291 13.923 1.00 93.00 106 ALA A N 1
ATOM 855 C CA . ALA A 1 106 ? -5.566 -4.455 12.613 1.00 93.00 106 ALA A CA 1
ATOM 856 C C . ALA A 1 106 ? -4.516 -4.357 11.501 1.00 93.00 106 ALA A C 1
ATOM 858 O O . ALA A 1 106 ? -3.398 -3.880 11.720 1.00 93.00 106 ALA A O 1
ATOM 859 N N . LYS A 1 107 ? -4.833 -4.858 10.309 1.00 93.94 107 LYS A N 1
ATOM 860 C CA . LYS A 1 107 ? -3.950 -4.742 9.141 1.00 93.94 107 LYS A CA 1
ATOM 861 C C . LYS A 1 107 ? -4.743 -4.717 7.839 1.00 93.94 107 LYS A C 1
ATOM 863 O O . LYS A 1 107 ? -5.716 -5.451 7.703 1.00 93.94 107 LYS A O 1
ATOM 868 N N . VAL A 1 108 ? -4.225 -3.967 6.873 1.00 93.25 108 VAL A N 1
ATOM 869 C CA . VAL A 1 108 ? -4.598 -4.069 5.458 1.00 93.25 108 VAL A CA 1
ATOM 870 C C . VAL A 1 108 ? -3.352 -4.448 4.666 1.00 93.25 108 VAL A C 1
ATOM 872 O O . VAL A 1 108 ? -2.257 -3.934 4.924 1.00 93.25 108 VAL A O 1
ATOM 875 N N . ILE A 1 109 ? -3.499 -5.382 3.733 1.00 93.50 109 ILE A N 1
ATOM 876 C CA . ILE A 1 109 ? -2.458 -5.760 2.784 1.00 93.50 109 ILE A CA 1
ATOM 877 C C . ILE A 1 109 ? -2.941 -5.397 1.388 1.00 93.50 109 ILE A C 1
ATOM 879 O O . ILE A 1 109 ? -3.939 -5.936 0.917 1.00 93.50 109 ILE A O 1
ATOM 883 N N . PHE A 1 110 ? -2.190 -4.527 0.724 1.00 94.00 110 PHE A N 1
ATOM 884 C CA . PHE A 1 110 ? -2.355 -4.223 -0.689 1.00 94.00 110 PHE A CA 1
ATOM 885 C C . PHE A 1 110 ? -1.344 -5.003 -1.528 1.00 94.00 110 PHE A C 1
ATOM 887 O O . PHE A 1 110 ? -0.249 -5.323 -1.059 1.00 94.00 110 PHE A O 1
ATOM 894 N N . PHE A 1 111 ? -1.695 -5.278 -2.773 1.00 93.38 111 PHE A N 1
ATOM 895 C CA . PHE A 1 111 ? -0.838 -5.865 -3.788 1.00 93.38 111 PHE A CA 1
ATOM 896 C C . PHE A 1 111 ? -0.735 -4.902 -4.971 1.00 93.38 111 PHE A C 1
ATOM 898 O O . PHE A 1 111 ? -1.762 -4.453 -5.477 1.00 93.38 111 PHE A O 1
ATOM 905 N N . ASP A 1 112 ? 0.495 -4.590 -5.385 1.00 92.00 112 ASP A N 1
ATOM 906 C CA . ASP A 1 112 ? 0.762 -3.887 -6.642 1.00 92.00 112 ASP A CA 1
ATOM 907 C C . ASP A 1 112 ? 1.164 -4.908 -7.715 1.00 92.00 112 ASP A C 1
ATOM 909 O O . ASP A 1 112 ? 2.256 -5.480 -7.604 1.00 92.00 112 ASP A O 1
ATOM 913 N N . PRO A 1 113 ? 0.332 -5.137 -8.748 1.00 89.12 113 PRO A N 1
ATOM 914 C CA . PRO A 1 113 ? 0.612 -6.124 -9.785 1.00 89.12 113 PRO A CA 1
ATOM 915 C C . PRO A 1 113 ? 1.829 -5.760 -10.640 1.00 89.12 113 PRO A C 1
ATOM 917 O O . PRO A 1 113 ? 2.495 -6.653 -11.149 1.00 89.12 113 PRO A O 1
ATOM 920 N N . ILE A 1 114 ? 2.169 -4.472 -10.769 1.00 88.00 114 ILE A N 1
ATOM 921 C CA . ILE A 1 114 ? 3.277 -4.023 -11.624 1.00 88.00 114 ILE A CA 1
ATOM 922 C C . ILE A 1 114 ? 4.629 -4.294 -10.954 1.00 88.00 114 ILE A C 1
ATOM 924 O O . ILE A 1 114 ? 5.585 -4.723 -11.601 1.00 88.00 114 ILE A O 1
ATOM 928 N N . SER A 1 115 ? 4.742 -4.025 -9.650 1.00 86.56 115 SER A N 1
ATOM 929 C CA . SER A 1 115 ? 5.965 -4.353 -8.902 1.00 86.56 115 SER A CA 1
ATOM 930 C C . SER A 1 115 ? 5.981 -5.754 -8.308 1.00 86.56 115 SER A C 1
ATOM 932 O O . SER A 1 115 ? 7.027 -6.153 -7.791 1.00 86.56 115 SER A O 1
ATOM 934 N N . GLU A 1 116 ? 4.850 -6.464 -8.345 1.00 88.50 116 GLU A N 1
ATOM 935 C CA . GLU A 1 116 ? 4.629 -7.748 -7.671 1.00 88.50 116 GLU A CA 1
ATOM 936 C C . GLU A 1 116 ? 4.944 -7.672 -6.165 1.00 88.50 116 GLU A C 1
ATOM 938 O O . GLU A 1 116 ? 5.483 -8.597 -5.550 1.00 88.50 116 GLU A O 1
ATOM 943 N N . ARG A 1 117 ? 4.644 -6.527 -5.536 1.00 87.56 117 ARG A N 1
ATOM 944 C CA . ARG A 1 117 ? 4.927 -6.290 -4.112 1.00 87.56 117 ARG A CA 1
ATOM 945 C C . ARG A 1 117 ? 3.664 -6.277 -3.280 1.00 87.56 117 ARG A C 1
ATOM 947 O O . ARG A 1 117 ? 2.640 -5.723 -3.673 1.00 87.56 117 ARG A O 1
ATOM 954 N N . LYS A 1 118 ? 3.790 -6.806 -2.061 1.00 91.00 118 LYS A N 1
ATOM 955 C CA . LYS A 1 118 ? 2.782 -6.653 -1.012 1.00 91.00 118 LYS A CA 1
ATOM 956 C C . LYS A 1 118 ? 3.146 -5.476 -0.116 1.00 91.00 118 LYS A C 1
ATOM 958 O O . LYS A 1 118 ? 4.262 -5.384 0.399 1.00 91.00 118 LYS A O 1
ATOM 963 N N . ILE A 1 119 ? 2.185 -4.589 0.088 1.00 91.00 119 ILE A N 1
ATOM 964 C CA . ILE A 1 119 ? 2.289 -3.427 0.964 1.00 91.00 119 ILE A CA 1
ATOM 965 C C . ILE A 1 119 ? 1.388 -3.692 2.158 1.00 91.00 119 ILE A C 1
ATOM 967 O O . ILE A 1 119 ? 0.166 -3.691 2.054 1.00 91.00 119 ILE A O 1
ATOM 971 N N . LYS A 1 120 ? 2.004 -3.941 3.307 1.00 93.31 120 LYS A N 1
ATOM 972 C CA . LYS A 1 120 ? 1.305 -4.225 4.553 1.00 93.31 120 LYS A CA 1
ATOM 973 C C . LYS A 1 120 ? 1.295 -2.976 5.419 1.00 93.31 120 LYS A C 1
ATOM 975 O O . LYS A 1 120 ? 2.352 -2.527 5.866 1.00 93.31 120 LYS A O 1
ATOM 980 N N . ILE A 1 121 ? 0.102 -2.472 5.709 1.00 92.94 121 ILE A N 1
ATOM 981 C CA . ILE A 1 121 ? -0.120 -1.396 6.674 1.00 92.94 121 ILE A CA 1
ATOM 982 C C . ILE A 1 121 ? -0.686 -2.025 7.943 1.00 92.94 121 ILE A C 1
ATOM 984 O O . ILE A 1 121 ? -1.719 -2.696 7.913 1.00 92.94 121 ILE A O 1
ATOM 988 N N . ARG A 1 122 ? 0.027 -1.866 9.061 1.00 93.25 122 ARG A N 1
ATOM 989 C CA . ARG A 1 122 ? -0.407 -2.357 10.373 1.00 93.25 122 ARG A CA 1
ATOM 990 C C . ARG A 1 122 ? -0.907 -1.201 11.217 1.00 93.25 122 ARG A C 1
ATOM 992 O O . ARG A 1 122 ? -0.240 -0.174 11.319 1.00 93.25 122 ARG A O 1
ATOM 999 N N . PHE A 1 123 ? -2.008 -1.437 11.907 1.00 93.06 123 PHE A N 1
ATOM 1000 C CA . PHE A 1 123 ? -2.613 -0.508 12.844 1.00 93.06 123 PHE A CA 1
ATOM 1001 C C . PHE A 1 123 ? -2.579 -1.104 14.247 1.00 93.06 123 PHE A C 1
ATOM 1003 O O . PHE A 1 123 ? -2.715 -2.320 14.438 1.00 93.06 123 PHE A O 1
ATOM 1010 N N . LYS A 1 124 ? -2.385 -0.242 15.237 1.00 93.06 124 LYS A N 1
ATOM 1011 C CA . LYS A 1 124 ? -2.408 -0.598 16.656 1.00 93.06 124 LYS A CA 1
ATOM 1012 C C . LYS A 1 124 ? -3.192 0.448 17.427 1.00 93.06 124 LYS A C 1
ATOM 1014 O O . LYS A 1 124 ? -3.207 1.613 17.037 1.00 93.06 124 LYS A O 1
ATOM 1019 N N . ARG A 1 125 ? -3.798 0.045 18.535 1.00 89.94 125 ARG A N 1
ATOM 1020 C CA . ARG A 1 125 ? -4.471 0.977 19.437 1.00 89.94 125 ARG A CA 1
ATOM 1021 C C . ARG A 1 125 ? -3.461 1.596 20.411 1.00 89.94 125 ARG A C 1
ATOM 1023 O O . ARG A 1 125 ? -2.651 0.877 20.994 1.00 89.94 125 ARG A O 1
ATOM 1030 N N . LYS A 1 126 ? -3.482 2.921 20.572 1.00 88.75 126 LYS A N 1
ATOM 1031 C CA . LYS A 1 126 ? -2.689 3.685 21.549 1.00 88.75 126 LYS A CA 1
ATOM 1032 C C . LYS A 1 126 ? -3.602 4.723 22.202 1.00 88.75 126 LYS A C 1
ATOM 1034 O O . LYS A 1 126 ? -4.157 5.560 21.502 1.00 88.75 126 LYS A O 1
ATOM 1039 N N . ASN A 1 127 ? -3.753 4.669 23.527 1.00 85.50 127 ASN A N 1
ATOM 1040 C CA . ASN A 1 127 ? -4.633 5.564 24.297 1.00 85.50 127 ASN A CA 1
ATOM 1041 C C . ASN A 1 127 ? -6.057 5.636 23.708 1.00 85.50 127 ASN A C 1
ATOM 1043 O O . ASN A 1 127 ? -6.554 6.712 23.403 1.00 85.50 127 ASN A O 1
ATOM 1047 N N . ASN A 1 128 ? -6.677 4.473 23.482 1.00 84.94 128 ASN A N 1
ATOM 1048 C CA . ASN A 1 128 ? -7.990 4.288 22.842 1.00 84.94 128 ASN A CA 1
ATOM 1049 C C . ASN A 1 128 ? -8.131 4.706 21.368 1.00 84.94 128 ASN A C 1
ATOM 1051 O O . ASN A 1 128 ? -9.110 4.284 20.751 1.00 84.94 128 ASN A O 1
ATOM 1055 N N . ASN A 1 129 ? -7.138 5.372 20.774 1.00 87.38 129 ASN A N 1
ATOM 1056 C CA . ASN A 1 129 ? -7.134 5.767 19.364 1.00 87.38 129 ASN A CA 1
ATOM 1057 C C . ASN A 1 129 ? -6.348 4.781 18.493 1.00 87.38 129 ASN A C 1
ATOM 1059 O O . ASN A 1 129 ? -5.337 4.215 18.923 1.00 87.38 129 ASN A O 1
ATOM 1063 N N . TRP A 1 130 ? -6.789 4.571 17.254 1.00 90.06 130 TRP A N 1
ATOM 1064 C CA . TRP A 1 130 ? -6.020 3.798 16.279 1.00 90.06 130 TRP A CA 1
ATOM 1065 C C . TRP A 1 130 ? -4.890 4.641 15.691 1.00 90.06 130 TRP A C 1
ATOM 1067 O O . TRP A 1 130 ? -5.078 5.800 15.336 1.00 90.06 130 TRP A O 1
ATOM 1077 N N . VAL A 1 131 ? -3.703 4.047 15.586 1.00 89.81 131 VAL A N 1
AT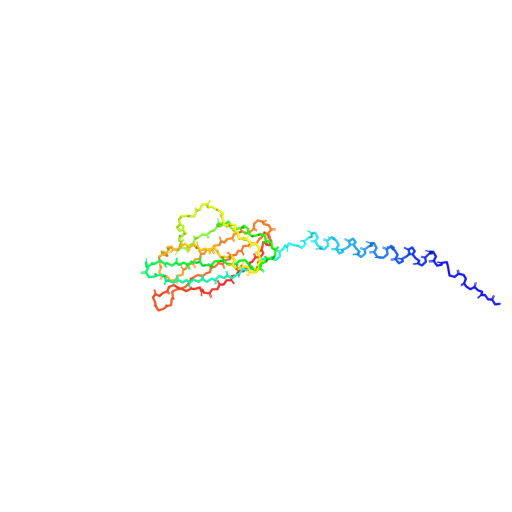OM 1078 C CA . VAL A 1 131 ? -2.517 4.666 14.982 1.00 89.81 131 VAL A CA 1
ATOM 1079 C C . VAL A 1 131 ? -1.838 3.691 14.026 1.00 89.81 131 VAL A C 1
ATOM 1081 O O . VAL A 1 131 ? -1.915 2.468 14.200 1.00 89.81 131 VAL A O 1
ATOM 1084 N N . ILE A 1 132 ? -1.117 4.220 13.034 1.00 88.19 132 ILE A N 1
ATOM 1085 C CA . ILE A 1 132 ? -0.246 3.399 12.186 1.00 88.19 132 ILE A CA 1
ATOM 1086 C C . ILE A 1 132 ? 0.918 2.897 13.043 1.00 88.19 132 ILE A C 1
ATOM 1088 O O . ILE A 1 132 ? 1.622 3.663 13.698 1.00 88.19 132 ILE A O 1
ATOM 1092 N N . GLY A 1 133 ? 1.081 1.577 13.083 1.00 76.25 133 GLY A N 1
ATOM 1093 C CA . GLY A 1 133 ? 2.151 0.924 13.822 1.00 76.25 133 GLY A CA 1
ATOM 1094 C C . GLY A 1 133 ? 3.426 0.807 13.001 1.00 76.25 133 GLY A C 1
ATOM 1095 O O . GLY A 1 133 ? 4.476 1.261 13.436 1.00 76.25 133 GLY A O 1
ATOM 1096 N N . GLU A 1 134 ? 3.333 0.160 11.841 1.00 71.88 134 GLU A N 1
ATOM 1097 C CA . GLU A 1 134 ? 4.477 -0.157 10.988 1.00 71.88 134 GLU A CA 1
ATOM 1098 C C . GLU A 1 134 ? 3.994 -0.374 9.548 1.00 71.88 134 GLU A C 1
ATOM 1100 O O . GLU A 1 134 ? 2.993 -1.067 9.319 1.00 71.88 134 GLU A O 1
ATOM 1105 N N . LYS A 1 135 ? 4.717 0.200 8.583 1.00 69.56 135 LYS A N 1
ATOM 1106 C CA . LYS A 1 135 ? 4.524 -0.057 7.156 1.00 69.56 135 LYS A CA 1
ATOM 1107 C C . LYS A 1 135 ? 5.637 -0.981 6.671 1.00 69.56 135 LYS A C 1
ATOM 1109 O O . LYS A 1 135 ? 6.809 -0.631 6.746 1.00 69.56 135 LYS A O 1
ATOM 1114 N N . LEU A 1 136 ? 5.265 -2.141 6.140 1.00 71.00 136 LEU A N 1
ATOM 1115 C CA . LEU A 1 136 ? 6.205 -3.106 5.569 1.00 71.00 136 LEU A CA 1
ATOM 1116 C C . LEU A 1 136 ? 5.911 -3.283 4.083 1.00 71.00 136 LEU A C 1
ATOM 1118 O O . LEU A 1 136 ? 4.787 -3.607 3.703 1.00 71.00 136 LEU A O 1
ATOM 1122 N N . VAL A 1 137 ? 6.931 -3.093 3.250 1.00 69.00 137 VAL A N 1
ATOM 1123 C CA . VAL A 1 137 ? 6.868 -3.377 1.813 1.00 69.00 137 VAL A CA 1
ATOM 1124 C C . VAL A 1 137 ? 7.723 -4.611 1.549 1.00 69.00 137 VAL A C 1
ATOM 1126 O O . VAL A 1 137 ? 8.949 -4.534 1.586 1.00 69.00 137 VAL A O 1
ATOM 1129 N N . SER A 1 138 ? 7.082 -5.751 1.299 1.00 64.50 138 SER A N 1
ATOM 1130 C CA . SER A 1 138 ? 7.761 -7.028 1.046 1.00 64.50 138 SER A CA 1
ATOM 1131 C C . SER A 1 138 ? 7.641 -7.429 -0.424 1.00 64.50 138 SER A C 1
ATOM 1133 O O . SER A 1 138 ? 6.580 -7.270 -1.033 1.00 64.50 138 SER A O 1
ATOM 1135 N N . LYS A 1 139 ? 8.731 -7.957 -0.994 1.00 48.78 139 LYS A N 1
ATOM 1136 C CA . LYS A 1 139 ? 8.716 -8.596 -2.319 1.00 48.78 139 LYS A CA 1
ATOM 1137 C C . LYS A 1 139 ? 8.014 -9.955 -2.237 1.00 48.78 139 LYS A C 1
ATOM 1139 O O . LYS A 1 139 ? 8.037 -10.575 -1.174 1.00 48.78 139 LYS A O 1
ATOM 1144 N N . PHE A 1 140 ? 7.428 -10.409 -3.342 1.00 43.69 140 PHE A N 1
ATOM 1145 C CA . PHE A 1 140 ? 7.220 -11.842 -3.540 1.00 43.69 140 PHE A CA 1
ATOM 1146 C C . PHE A 1 140 ? 8.598 -12.531 -3.591 1.00 43.69 140 PHE A C 1
ATOM 1148 O O . PHE A 1 140 ? 9.512 -12.007 -4.236 1.00 43.69 140 PHE A O 1
ATOM 1155 N N . LEU A 1 141 ? 8.753 -13.610 -2.818 1.00 40.41 141 LEU A N 1
ATOM 1156 C CA . LEU A 1 141 ? 9.864 -14.562 -2.927 1.00 40.41 141 LEU A CA 1
ATOM 1157 C C . LEU A 1 141 ? 9.475 -15.630 -3.943 1.00 40.41 141 LEU A C 1
ATOM 1159 O O . LEU A 1 141 ? 8.294 -16.046 -3.885 1.00 40.41 141 LEU A O 1
#

Organism: NCBI:txid1601